Protein AF-A0A950WPX4-F1 (afdb_monomer)

Structure (mmCIF, N/CA/C/O backbone):
data_AF-A0A950WPX4-F1
#
_entry.id   AF-A0A950WPX4-F1
#
loop_
_atom_site.group_PDB
_atom_site.id
_atom_site.type_symbol
_atom_site.label_atom_id
_atom_site.label_alt_id
_atom_site.label_comp_id
_atom_site.label_asym_id
_atom_site.label_entity_id
_atom_site.label_seq_id
_atom_site.pdbx_PDB_ins_code
_atom_site.Cartn_x
_atom_site.Cartn_y
_atom_site.Cartn_z
_atom_site.occupancy
_atom_site.B_iso_or_equiv
_atom_site.auth_seq_id
_atom_site.auth_comp_id
_atom_site.auth_asym_id
_atom_site.auth_atom_id
_atom_site.pdbx_PDB_model_num
ATOM 1 N N . MET A 1 1 ? -3.140 -9.424 33.753 1.00 58.12 1 MET A N 1
ATOM 2 C CA . MET A 1 1 ? -4.473 -9.844 33.271 1.00 58.12 1 MET A CA 1
ATOM 3 C C . MET A 1 1 ? -4.306 -10.545 31.938 1.00 58.12 1 MET A C 1
ATOM 5 O O . MET A 1 1 ? -3.632 -9.998 31.071 1.00 58.12 1 MET A O 1
ATOM 9 N N . SER A 1 2 ? -4.846 -11.755 31.813 1.00 82.81 2 SER A N 1
ATOM 10 C CA . SER A 1 2 ? -4.899 -12.515 30.561 1.00 82.81 2 SER A CA 1
ATOM 11 C C . SER A 1 2 ? -5.997 -11.959 29.654 1.00 82.81 2 SER A C 1
ATOM 13 O O . SER A 1 2 ? -7.096 -11.700 30.135 1.00 82.81 2 SER A O 1
ATOM 15 N N . LEU A 1 3 ? -5.704 -11.794 28.364 1.00 90.00 3 LEU A N 1
ATOM 16 C CA . LEU A 1 3 ? -6.713 -11.498 27.343 1.00 90.00 3 LEU A CA 1
ATOM 17 C C . LEU A 1 3 ? -7.666 -12.691 27.193 1.00 90.00 3 LEU A C 1
ATOM 19 O O . LEU A 1 3 ? -7.221 -13.839 27.186 1.00 90.00 3 LEU A O 1
ATOM 23 N N . THR A 1 4 ? -8.958 -12.414 27.057 1.00 94.88 4 THR A N 1
ATOM 24 C CA . THR A 1 4 ? -10.018 -13.409 26.835 1.00 94.88 4 THR A CA 1
ATOM 25 C C . THR A 1 4 ? -10.911 -12.978 25.670 1.00 94.88 4 THR A C 1
ATOM 27 O O . THR A 1 4 ? -10.844 -11.837 25.216 1.00 94.88 4 THR A O 1
ATOM 30 N N . LEU A 1 5 ? -11.775 -13.879 25.195 1.00 95.19 5 LEU A N 1
ATOM 31 C CA . LEU A 1 5 ? -12.749 -13.570 24.140 1.00 95.19 5 LEU A CA 1
ATOM 32 C C . LEU A 1 5 ? -13.747 -12.471 24.546 1.00 95.19 5 LEU A C 1
ATOM 34 O O . LEU A 1 5 ? -14.174 -11.692 23.700 1.00 95.19 5 LEU A O 1
ATOM 38 N N . GLU A 1 6 ? -14.035 -12.354 25.843 1.00 95.69 6 GLU A N 1
ATOM 39 C CA . GLU A 1 6 ? -14.925 -11.331 26.405 1.00 95.69 6 GLU A CA 1
ATOM 40 C C . GLU A 1 6 ? -14.241 -9.981 26.639 1.00 95.69 6 GLU A C 1
ATOM 42 O O . GLU A 1 6 ? -14.885 -9.020 27.051 1.00 95.69 6 GLU A O 1
ATOM 47 N N . THR A 1 7 ? -12.930 -9.878 26.394 1.00 95.62 7 THR A N 1
ATOM 48 C CA . THR A 1 7 ? -12.232 -8.600 26.550 1.00 95.62 7 THR A CA 1
ATOM 49 C C . THR A 1 7 ? -12.774 -7.592 25.541 1.00 95.62 7 THR A C 1
ATOM 51 O O . THR A 1 7 ? -12.796 -7.868 24.341 1.00 95.62 7 THR A O 1
ATOM 54 N N . ALA A 1 8 ? -13.177 -6.412 26.012 1.00 95.75 8 ALA A N 1
ATOM 55 C CA . ALA A 1 8 ? -13.678 -5.362 25.137 1.00 95.75 8 ALA A CA 1
ATOM 56 C C . ALA A 1 8 ? -12.562 -4.836 24.216 1.00 95.75 8 ALA A C 1
ATOM 58 O O . ALA A 1 8 ? -11.430 -4.598 24.651 1.00 95.75 8 ALA A O 1
ATOM 59 N N . ILE A 1 9 ? -12.871 -4.599 22.937 1.00 95.50 9 ILE A N 1
ATOM 60 C CA . ILE A 1 9 ? -11.876 -4.155 21.940 1.00 95.50 9 ILE A CA 1
ATOM 61 C C . ILE A 1 9 ? -11.214 -2.838 22.356 1.00 95.50 9 ILE A C 1
ATOM 63 O O . ILE A 1 9 ? -10.019 -2.629 22.137 1.00 95.50 9 ILE A O 1
ATOM 67 N N . ILE A 1 10 ? -11.979 -1.958 22.999 1.00 95.62 10 ILE A N 1
ATOM 68 C CA . ILE A 1 10 ? -11.508 -0.660 23.488 1.00 95.62 10 ILE A CA 1
ATOM 69 C C . ILE A 1 10 ? -10.397 -0.776 24.545 1.00 95.62 10 ILE A C 1
ATOM 71 O O . ILE A 1 10 ? -9.655 0.183 24.760 1.00 95.62 10 ILE A O 1
ATOM 75 N N . GLU A 1 11 ? -10.235 -1.944 25.173 1.00 94.75 11 GLU A N 1
ATOM 76 C CA . GLU A 1 11 ? -9.191 -2.203 26.166 1.00 94.75 11 GLU A CA 1
ATOM 77 C C . GLU A 1 11 ? -7.900 -2.757 25.554 1.00 94.75 11 GLU A C 1
ATOM 79 O O . GLU A 1 11 ? -6.837 -2.644 26.168 1.00 94.75 11 GLU A O 1
ATOM 84 N N . LEU A 1 12 ? -7.937 -3.272 24.319 1.00 93.62 12 LEU A N 1
ATOM 85 C CA . LEU A 1 12 ? -6.776 -3.851 23.630 1.00 93.62 12 LEU A CA 1
ATOM 86 C C . LEU A 1 12 ? -5.527 -2.947 23.581 1.00 93.62 12 LEU A C 1
ATOM 88 O O . LEU A 1 12 ? -4.420 -3.480 23.730 1.00 93.62 12 LEU A O 1
ATOM 92 N N . PRO A 1 13 ? -5.635 -1.606 23.456 1.00 94.62 13 PRO A N 1
ATOM 93 C CA . PRO A 1 13 ? -4.480 -0.714 23.567 1.00 94.62 13 PRO A CA 1
ATOM 94 C C . PRO A 1 13 ? -3.723 -0.846 24.896 1.00 94.62 13 PRO A C 1
ATOM 96 O O . PRO A 1 13 ? -2.494 -0.785 24.910 1.00 94.62 13 PRO A O 1
ATOM 99 N N . ARG A 1 14 ? -4.425 -1.088 26.017 1.00 92.88 14 ARG A N 1
ATOM 100 C CA . ARG A 1 14 ? -3.803 -1.293 27.343 1.00 92.88 14 ARG A CA 1
ATOM 101 C C . ARG A 1 14 ? -2.972 -2.575 27.384 1.00 92.88 14 ARG A C 1
ATOM 103 O O . ARG A 1 14 ? -1.968 -2.640 28.088 1.00 92.88 14 ARG A O 1
ATOM 110 N N . HIS A 1 15 ? -3.357 -3.561 26.577 1.00 91.25 15 HIS A N 1
ATOM 111 C CA . HIS A 1 15 ? -2.651 -4.828 26.403 1.00 91.25 15 HIS A CA 1
ATOM 112 C C . HIS A 1 15 ? -1.603 -4.792 25.278 1.00 91.25 15 HIS A C 1
ATOM 114 O O . HIS A 1 15 ? -0.970 -5.810 25.010 1.00 91.25 15 HIS A O 1
ATOM 120 N N . LYS A 1 16 ? -1.393 -3.632 24.634 1.00 89.19 16 LYS A N 1
ATOM 121 C CA . LYS A 1 16 ? -0.432 -3.427 23.533 1.00 89.19 16 LYS A CA 1
ATOM 122 C C . LYS A 1 16 ? -0.647 -4.367 22.336 1.00 89.19 16 LYS A C 1
ATOM 124 O O . LYS A 1 16 ? 0.297 -4.675 21.610 1.00 89.19 16 LYS A O 1
ATOM 129 N N . VAL A 1 17 ? -1.885 -4.802 22.105 1.00 87.75 17 VAL A N 1
ATOM 130 C CA . VAL A 1 17 ? -2.227 -5.682 20.979 1.00 87.75 17 VAL A CA 1
ATOM 131 C C . VAL A 1 17 ? -2.207 -4.887 19.672 1.00 87.75 17 VAL A C 1
ATOM 133 O O . VAL A 1 17 ? -2.841 -3.836 19.567 1.00 87.75 17 VAL A O 1
ATOM 136 N N . GLY A 1 18 ? -1.466 -5.377 18.673 1.00 83.12 18 GLY A N 1
ATOM 137 C CA . GLY A 1 18 ? -1.503 -4.868 17.294 1.00 83.12 18 GLY A CA 1
ATOM 138 C C . GLY A 1 18 ? -1.124 -3.393 17.116 1.00 83.12 18 GLY A C 1
ATOM 139 O O . GLY A 1 18 ? -1.539 -2.783 16.136 1.00 83.12 18 GLY A O 1
ATOM 140 N N . HIS A 1 19 ? -0.392 -2.798 18.066 1.00 88.75 19 HIS A N 1
ATOM 141 C CA . HIS A 1 19 ? -0.094 -1.357 18.098 1.00 88.75 19 HIS A CA 1
ATOM 142 C C . HIS A 1 19 ? -1.344 -0.457 18.017 1.00 88.75 19 HIS A C 1
ATOM 144 O O . HIS A 1 19 ? -1.273 0.683 17.551 1.00 88.75 19 HIS A O 1
ATOM 150 N N . LEU A 1 20 ? -2.498 -0.955 18.477 1.00 92.12 20 LEU A N 1
ATOM 151 C CA . LEU A 1 20 ? -3.738 -0.192 18.473 1.00 92.12 20 LEU A CA 1
ATOM 152 C C . LEU A 1 20 ? -3.633 1.012 19.410 1.00 92.12 20 LEU A C 1
ATOM 154 O O . LEU A 1 20 ? -3.259 0.896 20.577 1.00 92.12 20 LEU A O 1
ATOM 158 N N . THR A 1 21 ? -4.026 2.176 18.899 1.00 94.38 21 THR A N 1
ATOM 159 C CA . THR A 1 21 ? -4.300 3.346 19.737 1.00 94.38 21 THR A CA 1
ATOM 160 C C . THR A 1 21 ? -5.729 3.277 20.264 1.00 94.38 21 THR A C 1
ATOM 162 O O . THR A 1 21 ? -6.576 2.613 19.663 1.00 94.38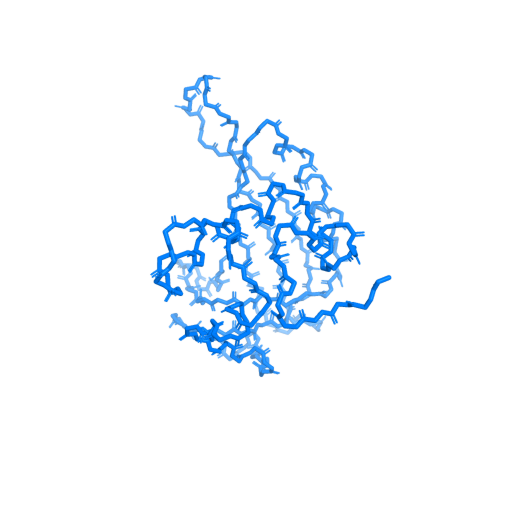 21 THR A O 1
ATOM 165 N N . VAL A 1 22 ? -6.028 4.016 21.336 1.00 94.69 22 VAL A N 1
ATOM 166 C CA . VAL A 1 22 ? -7.406 4.156 21.847 1.00 94.69 22 VAL A CA 1
ATOM 167 C C . VAL A 1 22 ? -8.352 4.611 20.735 1.00 94.69 22 VAL A C 1
ATOM 169 O O . VAL A 1 22 ? -9.388 3.995 20.525 1.00 94.69 22 VAL A O 1
ATOM 172 N N . ALA A 1 23 ? -7.953 5.608 19.941 1.00 95.56 23 ALA A N 1
ATOM 173 C CA . ALA A 1 23 ? -8.768 6.107 18.838 1.00 95.56 23 ALA A CA 1
ATOM 174 C C . ALA A 1 23 ? -9.035 5.039 17.762 1.00 95.56 23 ALA A C 1
ATOM 176 O O . ALA A 1 23 ? -10.144 4.958 17.237 1.00 95.56 23 ALA A O 1
ATOM 177 N N . THR A 1 24 ? -8.039 4.214 17.425 1.00 95.25 24 THR A N 1
ATOM 178 C CA . THR A 1 24 ? -8.210 3.115 16.461 1.00 95.25 24 THR A CA 1
ATOM 179 C C . THR A 1 24 ? -9.114 2.021 17.023 1.00 95.25 24 THR A C 1
ATOM 181 O O . THR A 1 24 ? -9.981 1.533 16.306 1.00 95.25 24 THR A O 1
ATOM 184 N N . ALA A 1 25 ? -8.952 1.671 18.301 1.00 95.88 25 ALA A N 1
ATOM 185 C CA . ALA A 1 25 ? -9.779 0.671 18.968 1.00 95.88 25 ALA A CA 1
ATOM 186 C C . ALA A 1 25 ? -11.246 1.114 19.063 1.00 95.88 25 ALA A C 1
ATOM 188 O O . ALA A 1 25 ? -12.136 0.332 18.746 1.00 95.88 25 ALA A O 1
ATOM 189 N N . THR A 1 26 ? -11.510 2.383 19.396 1.00 96.12 26 THR A N 1
ATOM 190 C CA . THR A 1 26 ? -12.870 2.941 19.380 1.00 96.12 26 THR A CA 1
ATOM 191 C C . THR A 1 26 ? -13.472 2.900 17.979 1.00 96.12 26 THR A C 1
ATOM 193 O O . THR A 1 26 ? -14.596 2.442 17.825 1.00 96.12 26 THR A O 1
ATOM 196 N N . LYS A 1 27 ? -12.724 3.301 16.939 1.00 96.50 27 LYS A N 1
ATOM 197 C CA . LYS A 1 27 ? -13.201 3.208 15.546 1.00 96.50 27 LYS A CA 1
ATOM 198 C C . LYS A 1 27 ? -13.540 1.773 15.145 1.00 96.50 27 LYS A C 1
ATOM 200 O O . LYS A 1 27 ? -14.558 1.560 14.495 1.00 96.50 27 LYS A O 1
ATOM 205 N N . LEU A 1 28 ? -12.700 0.812 15.532 1.00 95.62 28 LEU A N 1
ATOM 206 C CA . LEU A 1 28 ? -12.926 -0.607 15.267 1.00 95.62 28 LEU A CA 1
ATOM 207 C C . LEU A 1 28 ? -14.199 -1.103 15.965 1.00 95.62 28 LEU A C 1
ATOM 209 O O . LEU A 1 28 ? -15.041 -1.719 15.321 1.00 95.62 28 LEU A O 1
ATOM 213 N N . ALA A 1 29 ? -14.372 -0.772 17.244 1.00 96.69 29 ALA A N 1
ATOM 214 C CA . ALA A 1 29 ? -15.565 -1.124 18.004 1.00 96.69 29 ALA A CA 1
ATOM 215 C C . ALA A 1 29 ? -16.839 -0.505 17.399 1.00 96.69 29 ALA A C 1
ATOM 217 O O . ALA A 1 29 ? -17.828 -1.201 17.194 1.00 96.69 29 ALA A O 1
ATOM 218 N N . THR A 1 30 ? -16.801 0.777 1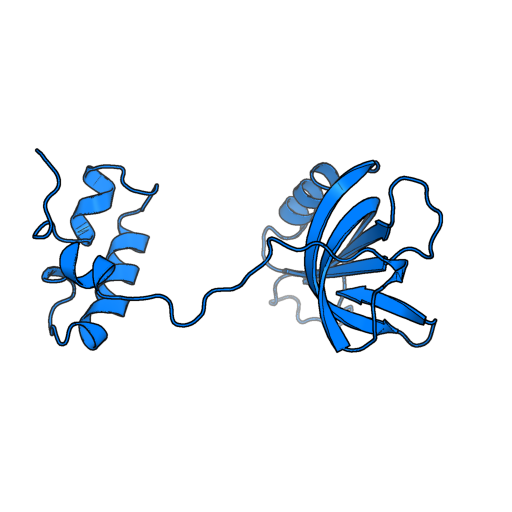7.015 1.00 97.06 30 THR A N 1
ATOM 219 C CA . THR A 1 30 ? -17.927 1.446 16.344 1.00 97.06 30 THR A CA 1
ATOM 220 C C . THR A 1 30 ? -18.270 0.803 15.000 1.00 97.06 30 THR A C 1
ATOM 222 O O . THR A 1 30 ? -19.445 0.687 14.670 1.00 97.06 30 THR A O 1
ATOM 225 N N . ALA A 1 31 ? -17.270 0.373 14.226 1.00 95.62 31 ALA A N 1
ATOM 226 C CA . ALA A 1 31 ? -17.499 -0.293 12.946 1.00 95.62 31 ALA A CA 1
ATOM 227 C C . ALA A 1 31 ? -18.107 -1.697 13.111 1.00 95.62 31 ALA A C 1
ATOM 229 O O . ALA A 1 31 ? -18.924 -2.103 12.290 1.00 95.62 31 ALA A O 1
ATOM 230 N N . LEU A 1 32 ? -17.730 -2.420 14.171 1.00 96.31 32 LEU A N 1
ATOM 231 C CA . LEU A 1 32 ? -18.221 -3.772 14.454 1.00 96.31 32 LEU A CA 1
ATOM 232 C C . LEU A 1 32 ? -19.588 -3.802 15.140 1.00 96.31 32 LEU A C 1
ATOM 234 O O . LEU A 1 32 ? -20.330 -4.752 14.918 1.00 96.31 32 LEU A O 1
ATOM 238 N N . ALA A 1 33 ? -19.945 -2.777 15.921 1.00 96.94 33 ALA A N 1
ATOM 239 C CA . ALA A 1 33 ? -21.234 -2.671 16.614 1.00 96.94 33 ALA A CA 1
ATOM 240 C C . ALA A 1 33 ? -22.455 -3.054 15.749 1.00 96.94 33 ALA A C 1
ATOM 242 O O . ALA A 1 33 ? -23.180 -3.976 16.132 1.00 96.94 33 ALA A O 1
ATOM 243 N N . PRO A 1 34 ? -22.662 -2.467 14.550 1.00 95.06 34 PRO A N 1
ATOM 244 C CA . PRO A 1 34 ? -23.791 -2.846 13.702 1.00 95.06 34 PRO A CA 1
ATOM 245 C C . PRO A 1 34 ? -23.693 -4.276 13.151 1.00 95.06 34 PRO A C 1
ATOM 247 O O . PRO A 1 34 ? -24.722 -4.903 12.926 1.00 95.06 34 PRO A O 1
ATOM 250 N N . ILE A 1 35 ? -22.484 -4.809 12.946 1.00 93.69 35 ILE A N 1
ATOM 251 C CA . ILE A 1 35 ? -22.266 -6.159 12.401 1.00 93.69 35 ILE A CA 1
ATOM 252 C C . ILE A 1 35 ? -22.562 -7.222 13.466 1.00 93.69 35 ILE A C 1
ATOM 254 O O . ILE A 1 35 ? -23.206 -8.227 13.182 1.00 93.69 35 ILE A O 1
ATOM 258 N N . ALA A 1 36 ? -22.146 -6.970 14.707 1.00 95.56 36 ALA A N 1
ATOM 259 C CA . ALA A 1 36 ? -22.433 -7.816 15.862 1.00 95.56 36 ALA A CA 1
ATOM 260 C C . ALA A 1 36 ? -23.841 -7.582 16.446 1.00 95.56 36 ALA A C 1
ATOM 262 O O . ALA A 1 36 ? -24.207 -8.210 17.434 1.00 95.56 36 ALA A O 1
ATOM 263 N N . THR A 1 37 ? -24.642 -6.692 15.843 1.00 94.69 37 THR A N 1
ATOM 264 C CA . THR A 1 37 ? -25.992 -6.321 16.309 1.00 94.69 37 THR A CA 1
ATOM 265 C C . THR A 1 37 ? -26.004 -5.798 17.758 1.00 94.69 37 THR A C 1
ATOM 267 O O . THR A 1 37 ? -26.929 -6.062 18.523 1.00 94.69 37 THR A O 1
ATOM 270 N N . LYS A 1 38 ? -24.974 -5.035 18.149 1.00 95.56 38 LYS A N 1
ATOM 271 C CA . LYS A 1 38 ? -24.873 -4.383 19.466 1.00 95.56 38 LYS A CA 1
ATOM 272 C C . LYS A 1 38 ? -25.089 -2.877 19.334 1.00 95.56 38 LYS A C 1
ATOM 274 O O . LYS A 1 38 ? -24.599 -2.252 18.394 1.00 95.56 38 LYS A O 1
ATOM 279 N N . ALA A 1 39 ? -25.833 -2.296 20.274 1.00 92.94 39 ALA A N 1
ATOM 280 C CA . ALA A 1 39 ? -26.160 -0.870 20.257 1.00 92.94 39 ALA A CA 1
ATOM 281 C C . ALA A 1 39 ? -25.004 0.001 20.770 1.00 92.94 39 ALA A C 1
ATOM 283 O O . ALA A 1 39 ? -24.776 1.090 20.242 1.00 92.94 39 ALA A O 1
ATOM 284 N N . ASP A 1 40 ? -24.270 -0.483 21.774 1.00 95.25 40 ASP A N 1
ATOM 285 C CA . ASP A 1 40 ? -23.136 0.224 22.360 1.00 95.25 40 ASP A CA 1
ATOM 286 C C . ASP A 1 40 ? -21.802 -0.358 21.851 1.00 95.25 40 ASP A C 1
ATOM 288 O O . ASP A 1 40 ? -21.502 -1.531 22.093 1.00 95.25 40 ASP A O 1
ATOM 292 N N . PRO A 1 41 ? -20.952 0.442 21.181 1.00 94.38 41 PRO A N 1
ATOM 293 C CA . PRO A 1 41 ? -19.592 0.042 20.831 1.00 94.38 41 PRO A CA 1
ATOM 294 C C . PRO A 1 41 ? -18.738 -0.431 22.019 1.00 94.38 41 PRO A C 1
ATOM 296 O O . PRO A 1 41 ? -17.796 -1.192 21.810 1.00 94.38 41 PRO A O 1
ATOM 299 N N . ALA A 1 42 ? -19.023 -0.006 23.253 1.00 95.00 42 ALA A N 1
ATOM 300 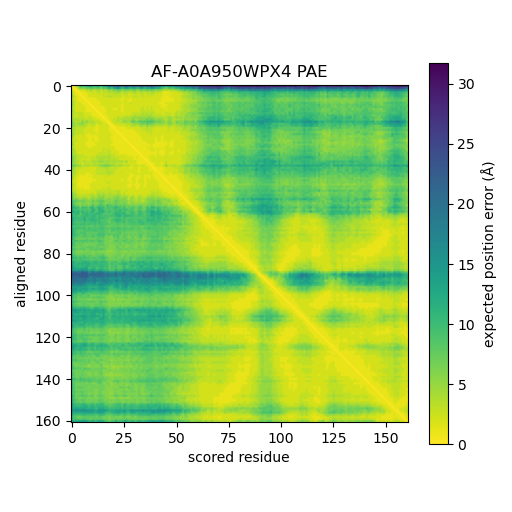C CA . ALA A 1 42 ? -18.284 -0.462 24.432 1.00 95.00 42 ALA A CA 1
ATOM 301 C C . ALA A 1 42 ? -18.505 -1.954 24.751 1.00 95.00 42 ALA A C 1
ATOM 303 O O . ALA A 1 42 ? -17.656 -2.565 25.397 1.00 95.00 42 ALA A O 1
ATOM 304 N N . GLU A 1 43 ? -19.595 -2.550 24.260 1.00 96.00 43 GLU A N 1
ATOM 305 C CA . GLU A 1 43 ? -19.927 -3.970 24.444 1.00 96.00 43 GLU A CA 1
ATOM 306 C C . GLU A 1 43 ? -19.248 -4.892 23.417 1.00 96.00 43 GLU A C 1
ATOM 308 O O . GLU A 1 43 ? -19.386 -6.118 23.483 1.00 96.00 43 GLU A O 1
ATOM 313 N N . ILE A 1 44 ? -18.533 -4.323 22.442 1.00 97.88 44 ILE A N 1
ATOM 314 C CA . ILE A 1 44 ? -17.841 -5.093 21.410 1.00 97.88 44 ILE A CA 1
ATOM 315 C C . ILE A 1 44 ? -16.570 -5.720 21.979 1.00 97.88 44 ILE A C 1
ATOM 317 O O . ILE A 1 44 ? -15.689 -5.024 22.497 1.00 97.88 44 ILE A O 1
ATOM 321 N N . ASN A 1 45 ? -16.448 -7.037 21.824 1.00 97.06 45 ASN A N 1
ATOM 322 C CA . ASN A 1 45 ? -15.379 -7.843 22.399 1.00 97.06 45 ASN A CA 1
ATOM 323 C C . ASN A 1 45 ? -14.513 -8.540 21.332 1.00 97.06 45 ASN A C 1
ATOM 325 O O . ASN A 1 45 ? -14.715 -8.406 20.122 1.00 97.06 45 ASN A O 1
ATOM 329 N N . VAL A 1 46 ? -13.484 -9.259 21.785 1.00 95.81 46 VAL A N 1
ATOM 330 C CA . VAL A 1 46 ? -12.572 -10.003 20.904 1.00 95.81 46 VAL A CA 1
ATOM 331 C C . VAL A 1 46 ? -13.306 -11.097 20.120 1.00 95.81 46 VAL A C 1
ATOM 333 O O . VAL A 1 46 ? -12.954 -11.333 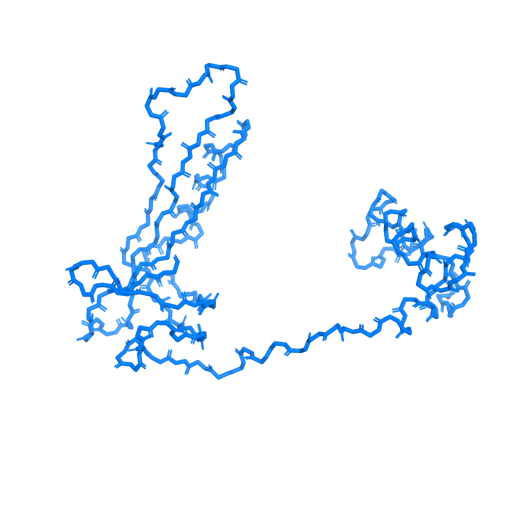18.965 1.00 95.81 46 VAL A O 1
ATOM 336 N N . ALA A 1 47 ? -14.328 -11.740 20.693 1.00 96.69 47 ALA A N 1
ATOM 337 C CA . ALA A 1 47 ? -15.126 -12.736 19.978 1.00 96.69 47 ALA A CA 1
ATOM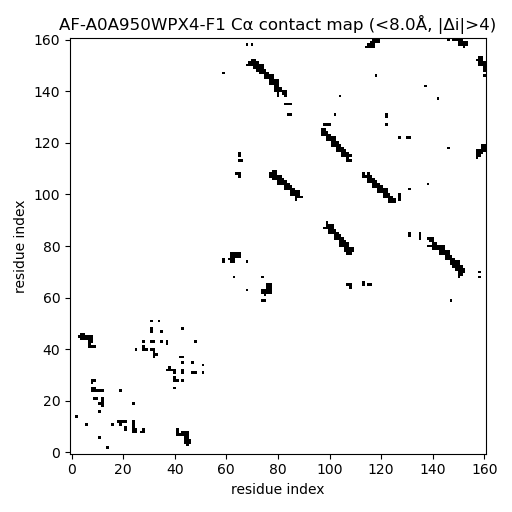 338 C C . ALA A 1 47 ? -1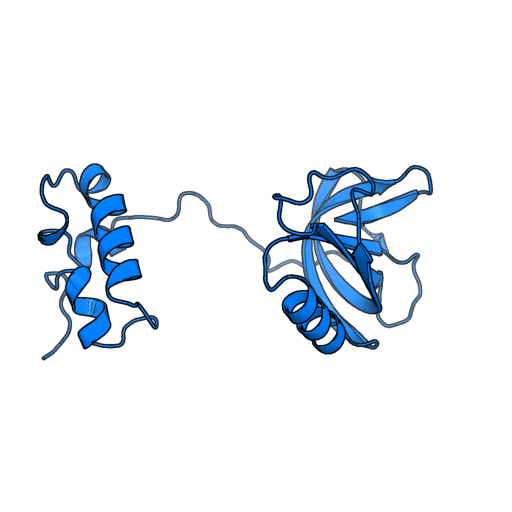5.824 -12.133 18.749 1.00 96.69 47 ALA A C 1
ATOM 340 O O . ALA A 1 47 ? -15.771 -12.721 17.670 1.00 96.69 47 ALA A O 1
ATOM 341 N N . ASP A 1 48 ? -16.413 -10.941 18.884 1.00 96.81 48 ASP A N 1
ATOM 342 C CA . ASP A 1 48 ? -17.068 -10.236 17.774 1.00 96.81 48 ASP A CA 1
ATOM 343 C C . ASP A 1 48 ? -16.080 -9.933 16.637 1.00 96.81 48 ASP A C 1
ATOM 345 O O . ASP A 1 48 ? -16.397 -10.125 15.464 1.00 96.81 48 ASP A O 1
ATOM 349 N N . LEU A 1 49 ? -14.855 -9.509 16.977 1.00 94.69 49 LEU A N 1
ATOM 350 C CA . LEU A 1 49 ? -13.796 -9.261 15.994 1.00 94.69 49 LEU A CA 1
ATOM 351 C C . LEU A 1 49 ? -13.384 -10.536 15.254 1.00 94.69 49 LEU A C 1
ATOM 353 O O . LEU A 1 49 ? -13.176 -10.497 14.046 1.00 94.69 49 LEU A O 1
ATOM 357 N N . LEU A 1 50 ? -13.243 -11.656 15.963 1.00 94.31 50 LEU A N 1
ATOM 358 C CA . LEU A 1 50 ? -12.842 -12.925 15.349 1.00 94.31 50 LEU A CA 1
ATOM 359 C C . LEU A 1 50 ? -13.952 -13.539 14.489 1.00 94.31 50 LEU A C 1
ATOM 361 O O . LEU A 1 50 ? -13.651 -14.249 13.533 1.00 94.31 50 LEU A O 1
ATOM 365 N N . ASN A 1 51 ? -15.214 -13.229 14.792 1.00 94.75 51 ASN A N 1
ATOM 366 C CA . ASN A 1 51 ? -16.359 -13.594 13.960 1.00 94.75 51 ASN A CA 1
ATOM 367 C C . ASN A 1 51 ? -16.548 -12.659 12.753 1.00 94.75 51 ASN A C 1
ATOM 369 O O . ASN A 1 51 ? -17.347 -12.956 11.863 1.00 94.75 51 ASN A O 1
ATOM 373 N N . TYR A 1 52 ? -15.807 -11.549 12.681 1.00 94.00 52 TYR A N 1
ATOM 374 C CA . TYR A 1 52 ? -15.776 -10.686 11.508 1.00 94.00 52 TYR A CA 1
ATOM 375 C C . TYR A 1 52 ? -14.780 -11.216 10.470 1.00 94.00 52 TYR A C 1
ATOM 377 O O . TYR A 1 52 ? -13.613 -10.817 10.411 1.00 94.00 52 TYR A O 1
ATOM 385 N N . PHE A 1 53 ? -15.251 -12.149 9.642 1.00 91.81 53 PHE A N 1
ATOM 386 C CA . PHE A 1 53 ? -14.430 -12.751 8.596 1.00 91.81 53 PHE A CA 1
ATOM 387 C C . PHE A 1 53 ? -14.069 -11.749 7.486 1.00 91.81 53 PHE A C 1
ATOM 389 O O . PHE A 1 53 ? -14.879 -10.885 7.134 1.00 91.81 53 PHE A O 1
ATOM 396 N N . PRO A 1 54 ? -12.874 -11.877 6.878 1.00 91.62 54 PRO A N 1
ATOM 397 C CA . PRO A 1 54 ? -12.515 -11.109 5.693 1.00 91.62 54 PRO A CA 1
ATOM 398 C C . PRO A 1 54 ? -13.539 -11.295 4.568 1.00 91.62 54 PRO A C 1
ATOM 400 O O . PRO A 1 54 ? -13.944 -12.414 4.263 1.00 91.62 54 PRO A O 1
ATOM 403 N N . SER A 1 55 ? -13.912 -10.204 3.898 1.00 89.06 55 SER A N 1
ATOM 404 C CA . SER A 1 55 ? -14.831 -10.252 2.751 1.00 89.06 55 SER A CA 1
ATOM 405 C C . SER A 1 55 ? -14.211 -10.895 1.506 1.00 89.06 55 SER A C 1
ATOM 407 O O . SER A 1 55 ? -14.923 -11.435 0.663 1.00 89.06 55 SER A O 1
ATOM 409 N N . ARG A 1 56 ? -12.881 -10.828 1.378 1.00 88.44 56 ARG A N 1
ATOM 410 C CA . ARG A 1 56 ? -12.096 -11.423 0.294 1.00 88.44 56 ARG A CA 1
ATOM 411 C C . ARG A 1 56 ? -10.709 -11.786 0.815 1.00 88.44 56 ARG A C 1
ATOM 413 O O . ARG A 1 56 ? -10.102 -11.013 1.554 1.00 88.44 56 ARG A O 1
ATOM 420 N N . TYR A 1 57 ? -10.197 -12.927 0.364 1.00 87.38 57 TYR A N 1
ATOM 421 C CA . TYR A 1 57 ? -8.777 -13.253 0.449 1.00 87.38 57 TYR A CA 1
ATOM 422 C C . TYR A 1 57 ? -8.111 -12.887 -0.871 1.00 87.38 57 TYR A C 1
ATOM 424 O O . TYR A 1 57 ? -8.589 -13.249 -1.946 1.00 87.38 57 TYR A O 1
ATOM 432 N N . GLU A 1 58 ? -7.027 -12.134 -0.788 1.00 85.00 58 GLU A N 1
ATOM 433 C CA . GLU A 1 58 ? -6.265 -11.707 -1.948 1.00 85.00 58 GLU A CA 1
ATOM 434 C C . GLU A 1 58 ? -4.970 -12.513 -2.009 1.00 85.00 58 GLU A C 1
ATOM 436 O O . GLU A 1 58 ? -4.067 -12.311 -1.194 1.00 85.00 58 GLU A O 1
ATOM 441 N N . ASP A 1 59 ? -4.902 -13.467 -2.940 1.00 80.88 59 ASP A N 1
ATOM 442 C CA . ASP A 1 59 ? -3.702 -14.274 -3.130 1.00 80.88 59 ASP A CA 1
ATOM 443 C C . ASP A 1 59 ? -2.660 -13.487 -3.928 1.00 80.88 59 ASP A C 1
ATOM 445 O O . ASP A 1 59 ? -2.805 -13.242 -5.124 1.00 80.88 59 ASP A O 1
ATOM 449 N N . ARG A 1 60 ? -1.595 -13.083 -3.232 1.00 84.69 60 ARG A N 1
ATOM 450 C CA . ARG A 1 60 ? -0.441 -12.377 -3.802 1.00 84.69 60 ARG A CA 1
ATOM 451 C C . ARG A 1 60 ? 0.834 -13.217 -3.746 1.00 84.69 60 ARG A C 1
ATOM 453 O O . ARG A 1 60 ? 1.929 -12.664 -3.811 1.00 84.69 60 ARG A O 1
ATOM 460 N N . SER A 1 61 ? 0.708 -14.533 -3.569 1.00 83.56 61 SER A N 1
ATOM 461 C CA . SER A 1 61 ? 1.854 -15.442 -3.451 1.00 83.56 61 SER A CA 1
ATOM 462 C C . SER A 1 61 ? 2.523 -15.747 -4.795 1.00 83.56 61 SER A C 1
ATOM 464 O O . SER A 1 61 ? 3.711 -16.060 -4.832 1.00 83.56 61 SER A O 1
ATOM 466 N N . ASN A 1 62 ? 1.785 -15.604 -5.899 1.00 86.69 62 ASN A N 1
ATOM 467 C CA . ASN A 1 62 ? 2.260 -15.914 -7.243 1.00 86.69 62 ASN A CA 1
ATOM 468 C C . ASN A 1 62 ? 2.696 -14.648 -7.982 1.00 86.69 62 ASN A C 1
ATOM 470 O O . ASN A 1 62 ? 1.871 -13.849 -8.430 1.00 86.69 62 ASN A O 1
ATOM 474 N N . PHE A 1 63 ? 4.009 -14.473 -8.123 1.00 90.81 63 PHE A N 1
ATOM 475 C CA . PHE A 1 63 ? 4.572 -13.343 -8.855 1.00 90.81 63 PHE A CA 1
ATOM 476 C C . PHE A 1 63 ? 4.581 -13.605 -10.362 1.00 90.81 63 PHE A C 1
ATOM 478 O O . PHE A 1 63 ? 5.031 -14.647 -10.837 1.00 90.81 63 PHE A O 1
ATOM 485 N N . THR A 1 64 ? 4.103 -12.618 -11.110 1.00 92.31 64 THR A N 1
ATOM 486 C CA . THR A 1 64 ? 4.214 -12.537 -12.565 1.00 92.31 64 THR A CA 1
ATOM 487 C C . THR A 1 64 ? 5.483 -11.771 -12.926 1.00 92.31 64 THR A C 1
ATOM 489 O O . THR A 1 64 ? 5.904 -10.853 -12.220 1.00 92.31 64 THR A O 1
ATOM 492 N N . THR A 1 65 ? 6.121 -12.164 -14.022 1.00 91.31 65 THR A N 1
ATOM 493 C CA . THR A 1 65 ? 7.286 -11.467 -14.568 1.00 91.31 65 THR A CA 1
ATOM 494 C C . THR A 1 65 ? 6.840 -10.384 -15.549 1.00 91.31 65 THR A C 1
ATOM 496 O O . THR A 1 65 ? 5.783 -10.494 -16.165 1.00 91.31 65 THR A O 1
ATOM 499 N N . VAL A 1 66 ? 7.642 -9.329 -15.703 1.00 92.31 66 VAL A N 1
ATOM 500 C CA . VAL A 1 66 ? 7.296 -8.166 -16.545 1.00 92.31 66 VAL A CA 1
ATOM 501 C C . VAL A 1 66 ? 6.943 -8.559 -17.989 1.00 92.31 66 VAL A C 1
ATOM 503 O O . VAL A 1 66 ? 6.041 -7.978 -18.575 1.00 92.31 66 VAL A O 1
ATOM 506 N N . ASP A 1 67 ? 7.600 -9.574 -18.550 1.00 91.81 67 ASP A N 1
ATOM 507 C CA . ASP A 1 67 ? 7.360 -10.090 -19.907 1.00 91.81 67 ASP A CA 1
ATOM 508 C C . ASP A 1 67 ? 6.026 -10.820 -20.093 1.00 91.81 6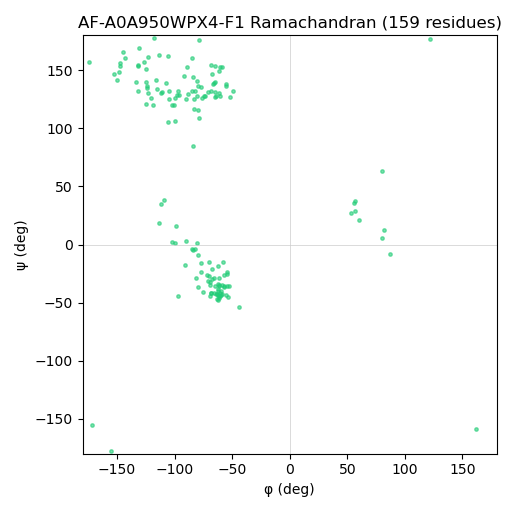7 ASP A C 1
ATOM 510 O O . ASP A 1 67 ? 5.603 -11.045 -21.223 1.00 91.81 67 ASP A O 1
ATOM 514 N N . LYS A 1 68 ? 5.369 -11.198 -18.996 1.00 94.50 68 LYS A N 1
ATOM 515 C CA . LYS A 1 68 ? 4.079 -11.897 -19.006 1.00 94.50 68 LYS A CA 1
ATOM 516 C C . LYS A 1 68 ? 2.904 -10.982 -18.683 1.00 94.50 68 LYS A C 1
ATOM 518 O O . LYS A 1 68 ? 1.780 -11.468 -18.585 1.00 94.50 68 LYS A O 1
ATOM 523 N N . LEU A 1 69 ? 3.156 -9.689 -18.488 1.00 94.75 69 LEU A N 1
ATOM 524 C CA . LEU A 1 69 ? 2.093 -8.721 -18.277 1.00 94.75 69 LEU A CA 1
ATOM 525 C C . LEU A 1 69 ? 1.226 -8.590 -19.528 1.00 94.75 69 LEU A C 1
ATOM 527 O O . LEU A 1 69 ? 1.718 -8.574 -20.656 1.00 94.75 69 LEU A O 1
ATOM 531 N N . LEU A 1 70 ? -0.079 -8.487 -19.295 1.00 95.38 70 LEU A N 1
ATOM 532 C CA . LEU A 1 70 ? -1.092 -8.225 -20.306 1.00 95.38 70 LEU A CA 1
ATOM 533 C C . LEU A 1 70 ? -1.893 -6.995 -19.891 1.00 95.38 70 LEU A C 1
ATOM 535 O O . LEU A 1 70 ? -2.055 -6.722 -18.699 1.00 95.38 70 LEU A O 1
ATOM 539 N N . ASP A 1 71 ? -2.412 -6.269 -20.877 1.00 96.31 71 ASP A N 1
ATOM 540 C CA . ASP A 1 71 ? -3.249 -5.103 -20.619 1.00 96.31 71 ASP A CA 1
ATOM 541 C C . ASP A 1 71 ? -4.511 -5.495 -19.834 1.00 96.31 71 ASP A C 1
ATOM 543 O O . ASP A 1 71 ? -5.230 -6.431 -20.192 1.00 96.31 71 ASP A O 1
ATOM 547 N N . GLY A 1 72 ? -4.753 -4.804 -18.722 1.00 96.19 72 GLY A N 1
ATOM 548 C CA . GLY A 1 72 ? -5.853 -5.065 -17.801 1.00 96.19 72 GLY A CA 1
ATOM 549 C C . GLY A 1 72 ? -5.632 -6.214 -16.809 1.00 96.19 72 GLY A C 1
ATOM 550 O O . GLY A 1 72 ? -6.569 -6.544 -16.080 1.00 96.19 72 GLY A O 1
ATOM 551 N N . MET A 1 73 ? -4.443 -6.820 -16.749 1.00 95.19 73 MET A N 1
ATOM 552 C CA . MET A 1 73 ? -4.146 -7.952 -15.861 1.00 95.19 73 MET A CA 1
ATOM 553 C C . MET A 1 73 ? -3.991 -7.517 -14.396 1.00 95.19 73 MET A C 1
ATOM 555 O O . MET A 1 73 ? -3.175 -6.652 -14.087 1.00 95.19 73 MET A O 1
ATOM 559 N N . GLU A 1 74 ? -4.707 -8.162 -13.468 1.00 94.12 74 GLU A N 1
ATOM 560 C CA . GLU A 1 74 ? -4.379 -8.078 -12.036 1.00 94.12 74 GLU A CA 1
ATOM 561 C C . GLU A 1 74 ? -3.207 -9.014 -11.713 1.00 94.12 74 GLU A C 1
ATOM 563 O O . GLU A 1 74 ? -3.330 -10.232 -11.846 1.00 94.12 74 GLU A O 1
ATOM 568 N N . ALA A 1 75 ? -2.066 -8.461 -11.295 1.00 94.38 75 ALA A N 1
ATOM 569 C CA . ALA A 1 75 ? -0.879 -9.258 -10.989 1.00 94.38 75 ALA A CA 1
ATOM 570 C C . ALA A 1 75 ? 0.036 -8.606 -9.947 1.00 94.38 75 ALA A C 1
ATOM 572 O O . ALA A 1 75 ? 0.214 -7.386 -9.922 1.00 94.38 75 ALA A O 1
ATOM 573 N N . ALA A 1 76 ? 0.685 -9.446 -9.132 1.00 95.69 76 ALA A N 1
ATOM 574 C CA . ALA A 1 76 ? 1.868 -9.066 -8.364 1.00 95.69 76 ALA A CA 1
ATOM 575 C C . ALA A 1 76 ? 3.104 -9.183 -9.259 1.00 95.69 76 ALA A C 1
ATOM 577 O O . ALA A 1 76 ? 3.369 -10.259 -9.791 1.00 95.69 76 ALA A O 1
ATOM 578 N N . VAL A 1 77 ? 3.882 -8.112 -9.384 1.00 95.25 77 VAL A N 1
ATOM 579 C CA . VAL A 1 77 ? 5.116 -8.087 -10.176 1.00 95.25 77 VAL A CA 1
ATOM 580 C C . VAL A 1 77 ? 6.274 -7.676 -9.289 1.00 95.25 77 VAL A C 1
ATOM 582 O O . VAL A 1 77 ? 6.201 -6.681 -8.564 1.00 95.25 77 VAL A O 1
ATOM 585 N N . GLU A 1 78 ? 7.353 -8.448 -9.352 1.00 95.06 78 GLU A N 1
ATOM 586 C CA . GLU A 1 78 ? 8.621 -8.081 -8.737 1.00 95.06 78 GLU A CA 1
ATOM 587 C C . GLU A 1 78 ? 9.377 -7.093 -9.628 1.00 95.06 78 GLU A C 1
ATOM 589 O O . GLU A 1 78 ? 9.584 -7.328 -10.819 1.00 95.06 78 GLU A O 1
ATOM 594 N N . ILE A 1 79 ? 9.791 -5.973 -9.039 1.00 96.31 79 ILE A N 1
ATOM 595 C CA . ILE A 1 79 ? 10.366 -4.837 -9.750 1.00 96.31 79 ILE A CA 1
ATOM 596 C C . ILE A 1 79 ? 11.649 -4.400 -9.052 1.00 96.31 79 ILE A C 1
ATOM 598 O O . ILE A 1 79 ? 11.693 -4.177 -7.838 1.00 96.31 79 ILE A O 1
ATOM 602 N N . TYR A 1 80 ? 12.692 -4.209 -9.852 1.00 97.56 80 TYR A N 1
ATOM 603 C CA . TYR A 1 80 ? 13.941 -3.587 -9.443 1.00 97.56 80 TYR A CA 1
ATOM 604 C C . TYR A 1 80 ? 13.957 -2.136 -9.909 1.00 97.56 80 TYR A C 1
ATOM 606 O O . TYR A 1 80 ? 13.871 -1.846 -11.108 1.00 97.56 80 TYR A O 1
ATOM 614 N N . VAL A 1 81 ? 14.062 -1.212 -8.953 1.00 98.00 81 VAL A N 1
ATOM 615 C CA . VAL A 1 81 ? 13.982 0.222 -9.238 1.00 98.00 81 VAL A CA 1
ATOM 616 C C . VAL A 1 81 ? 15.155 0.666 -10.110 1.00 98.00 81 VAL A C 1
ATOM 618 O O . VAL A 1 81 ? 16.323 0.465 -9.769 1.00 98.00 81 VAL A O 1
ATOM 621 N N . ARG A 1 82 ? 14.850 1.327 -11.228 1.00 96.88 82 ARG A N 1
ATOM 622 C CA . ARG A 1 82 ? 15.834 2.011 -12.078 1.00 96.88 82 ARG A CA 1
ATOM 623 C C . ARG A 1 82 ? 15.894 3.500 -11.747 1.00 96.88 82 ARG A C 1
ATOM 625 O O . ARG A 1 82 ? 16.995 4.033 -11.625 1.00 96.88 82 ARG A O 1
ATOM 632 N N . ASN A 1 83 ? 14.731 4.128 -11.588 1.00 96.69 83 ASN A N 1
ATOM 633 C CA . ASN A 1 83 ? 14.571 5.530 -11.215 1.00 96.69 83 ASN A CA 1
ATOM 634 C C . ASN A 1 83 ? 13.300 5.716 -10.371 1.00 96.69 83 ASN A C 1
ATOM 636 O O . ASN A 1 83 ? 12.349 4.951 -10.523 1.00 96.69 83 ASN A O 1
ATOM 640 N N . SER A 1 84 ? 13.269 6.739 -9.524 1.00 97.50 84 SER A N 1
ATOM 641 C CA . SER A 1 84 ? 12.068 7.151 -8.794 1.00 97.50 84 SER A CA 1
ATOM 642 C C . SER A 1 84 ? 12.075 8.657 -8.570 1.00 97.50 84 SER A C 1
ATOM 644 O O . SER A 1 84 ? 13.150 9.222 -8.370 1.00 97.50 84 SER A O 1
ATOM 646 N N . GLY A 1 85 ? 10.911 9.298 -8.532 1.00 96.75 85 GLY A N 1
ATOM 647 C CA . GLY A 1 85 ? 10.843 10.719 -8.206 1.00 96.75 85 GLY A CA 1
ATOM 648 C C . GLY A 1 85 ? 9.430 11.267 -8.079 1.00 96.75 85 GLY A C 1
ATOM 649 O O . GLY A 1 85 ? 8.472 10.724 -8.631 1.00 96.75 85 GLY A O 1
ATOM 650 N N . GLY A 1 86 ? 9.314 12.367 -7.336 1.00 94.88 86 GLY A N 1
ATOM 651 C CA . GLY A 1 86 ? 8.076 13.127 -7.193 1.00 94.88 86 GLY A CA 1
ATOM 652 C C . GLY A 1 86 ? 8.017 14.347 -8.108 1.00 94.88 86 GLY A C 1
ATOM 653 O O . GLY A 1 86 ? 8.896 15.204 -8.066 1.00 94.88 86 GLY A O 1
ATOM 654 N N . GLN A 1 87 ? 6.932 14.501 -8.867 1.00 93.50 87 GLN A N 1
ATOM 655 C CA . GLN A 1 87 ? 6.648 15.721 -9.622 1.00 93.50 87 GLN A CA 1
ATOM 656 C C . GLN A 1 87 ? 5.385 16.405 -9.104 1.00 93.50 87 GLN A C 1
ATOM 658 O O . GLN A 1 87 ? 4.340 15.782 -8.910 1.00 93.50 87 GLN A O 1
ATOM 663 N N . ARG A 1 88 ? 5.454 17.726 -8.908 1.00 91.06 88 ARG A N 1
ATOM 664 C CA . ARG A 1 88 ? 4.278 18.524 -8.551 1.00 91.06 88 ARG A CA 1
ATOM 665 C C . ARG A 1 88 ? 3.330 18.628 -9.742 1.00 91.06 88 ARG A C 1
ATOM 667 O O . ARG A 1 88 ? 3.745 19.021 -10.830 1.00 91.06 88 ARG A O 1
ATOM 674 N N . VAL A 1 89 ? 2.049 18.364 -9.508 1.00 90.00 89 VAL A N 1
ATOM 675 C CA . VAL A 1 89 ? 0.996 18.439 -10.529 1.00 90.00 89 VAL A CA 1
ATOM 676 C C . VAL A 1 89 ? -0.123 19.395 -10.112 1.00 90.00 89 VAL A C 1
ATOM 678 O O . VAL A 1 89 ? -0.267 19.748 -8.942 1.00 90.00 89 VAL A O 1
ATOM 681 N N . GLY A 1 90 ? -0.926 19.840 -11.083 1.00 81.12 90 GLY A N 1
ATOM 682 C CA . GLY A 1 90 ? -2.023 20.783 -10.840 1.00 81.12 90 GLY A CA 1
ATOM 683 C C . GLY A 1 90 ? -1.547 22.232 -10.723 1.00 81.12 90 GLY A C 1
ATOM 684 O O . GLY A 1 90 ? -1.699 22.865 -9.681 1.00 81.12 90 GLY A O 1
ATOM 685 N N . ARG A 1 91 ? -0.983 22.765 -11.816 1.00 68.81 91 ARG A N 1
ATOM 686 C CA . ARG A 1 91 ? -0.400 24.119 -11.901 1.00 68.81 91 ARG A CA 1
ATOM 687 C C . ARG A 1 91 ? -1.387 25.248 -11.536 1.00 68.81 91 ARG A C 1
ATOM 689 O O . ARG A 1 91 ? -0.945 26.269 -11.026 1.00 68.81 91 ARG A O 1
ATOM 696 N N . ASN A 1 92 ? -2.696 25.022 -11.708 1.00 74.19 92 ASN A N 1
ATOM 697 C CA . ASN A 1 92 ? -3.785 25.982 -11.444 1.00 74.19 92 ASN A CA 1
ATOM 698 C C . ASN A 1 92 ? -4.669 25.582 -10.246 1.00 74.19 92 ASN A C 1
ATOM 700 O O . ASN A 1 92 ? -5.887 25.749 -10.271 1.00 74.19 92 ASN A O 1
ATOM 704 N N . ARG A 1 93 ? -4.089 24.972 -9.210 1.00 74.31 93 ARG A N 1
ATOM 705 C CA . ARG A 1 93 ? -4.840 24.554 -8.018 1.00 74.31 93 ARG A CA 1
ATOM 706 C C . ARG A 1 93 ? -5.067 25.748 -7.082 1.00 74.31 93 ARG A C 1
ATOM 708 O O . ARG A 1 93 ? -4.164 26.559 -6.897 1.00 74.31 93 ARG A O 1
ATOM 715 N N . ASP A 1 94 ? -6.251 25.825 -6.473 1.00 81.44 94 ASP A N 1
ATOM 716 C CA . ASP A 1 94 ? -6.574 26.829 -5.445 1.00 81.44 94 ASP A CA 1
ATOM 717 C C . ASP A 1 94 ? -5.492 26.825 -4.339 1.00 81.44 94 ASP A C 1
ATOM 719 O O . ASP A 1 94 ? -5.218 25.754 -3.785 1.00 81.44 94 ASP A O 1
ATOM 723 N N . PRO A 1 95 ? -4.889 27.983 -3.994 1.00 78.50 95 PRO A N 1
ATOM 724 C CA . PRO A 1 95 ? -3.873 28.096 -2.945 1.00 78.50 95 PRO A CA 1
ATOM 725 C C . PRO A 1 95 ? -4.291 27.547 -1.573 1.00 78.50 95 PRO A C 1
ATOM 727 O O . PRO A 1 95 ? -3.432 27.189 -0.770 1.00 78.50 95 PRO A O 1
ATOM 730 N N . ARG A 1 96 ? -5.597 27.461 -1.285 1.00 84.62 96 ARG A N 1
ATOM 731 C CA . ARG A 1 96 ? -6.131 26.876 -0.044 1.00 84.62 96 ARG A CA 1
ATOM 732 C C . ARG A 1 96 ? -6.118 25.349 -0.042 1.00 84.62 96 ARG A C 1
ATOM 734 O O . ARG A 1 96 ? -6.291 24.733 1.010 1.00 84.62 96 ARG A O 1
ATOM 741 N N . LYS A 1 97 ? -5.956 24.712 -1.203 1.00 85.25 97 LYS A N 1
ATOM 742 C CA . LYS A 1 97 ? -5.867 23.254 -1.308 1.00 85.25 97 LYS A CA 1
ATOM 743 C C . LYS A 1 97 ? -4.427 22.816 -1.032 1.00 85.25 97 LYS A C 1
ATOM 745 O O . LYS A 1 97 ? -3.486 23.478 -1.465 1.00 85.25 97 LYS A O 1
ATOM 750 N N . PRO A 1 98 ? -4.230 21.662 -0.375 1.00 86.25 98 PRO A N 1
ATOM 751 C CA . PRO A 1 98 ? -2.890 21.133 -0.175 1.00 86.25 98 PRO A CA 1
ATOM 752 C C . PRO A 1 98 ? -2.206 20.850 -1.522 1.00 86.25 98 PRO A C 1
ATOM 754 O O . PRO A 1 98 ? -2.905 20.568 -2.510 1.00 86.25 98 PRO A O 1
ATOM 757 N N . PRO A 1 99 ? -0.861 20.897 -1.570 1.00 88.19 99 PRO A N 1
ATOM 758 C CA . PRO A 1 99 ? -0.119 20.567 -2.776 1.00 88.19 99 PRO A CA 1
ATOM 759 C C . PRO A 1 99 ? -0.387 19.113 -3.183 1.00 88.19 99 PRO A C 1
ATOM 761 O O . PRO A 1 99 ? -0.663 18.259 -2.338 1.00 88.19 99 PRO A O 1
ATOM 764 N N . LEU A 1 100 ? -0.332 18.861 -4.489 1.00 91.88 100 LEU A N 1
ATOM 765 C CA . LEU A 1 100 ? -0.523 17.549 -5.093 1.00 91.88 100 LEU A CA 1
ATOM 766 C C . LEU A 1 100 ? 0.701 17.206 -5.934 1.00 91.88 100 LEU A C 1
ATOM 768 O O . LEU A 1 100 ? 1.203 18.038 -6.693 1.00 91.88 100 LEU A O 1
ATOM 772 N N . PHE A 1 101 ? 1.145 15.969 -5.800 1.00 94.81 101 PHE A N 1
ATOM 773 C CA . PHE A 1 101 ? 2.270 15.405 -6.515 1.00 94.81 101 PHE A CA 1
ATOM 774 C C . PHE A 1 101 ? 1.876 14.051 -7.093 1.00 94.81 101 PHE A C 1
ATOM 776 O O . PHE A 1 101 ? 0.995 13.380 -6.551 1.00 94.81 101 PHE A O 1
ATOM 783 N N . ILE A 1 102 ? 2.544 13.662 -8.170 1.00 96.06 102 ILE A N 1
ATOM 784 C CA . ILE A 1 102 ? 2.617 12.275 -8.621 1.00 96.06 102 ILE A CA 1
ATOM 785 C C . ILE A 1 102 ? 4.011 11.789 -8.250 1.00 96.06 102 ILE A C 1
ATOM 787 O O . ILE A 1 102 ? 4.996 12.436 -8.601 1.00 96.06 102 ILE A O 1
ATOM 791 N N . PHE A 1 103 ? 4.084 10.693 -7.505 1.00 97.75 103 PHE A N 1
ATOM 792 C CA . PHE A 1 103 ? 5.324 9.957 -7.312 1.00 97.75 103 PHE A CA 1
ATOM 793 C C . PHE A 1 103 ? 5.346 8.798 -8.298 1.00 97.75 103 PHE A C 1
ATOM 795 O O . PHE A 1 103 ? 4.349 8.090 -8.406 1.00 97.75 103 PHE A O 1
ATOM 802 N N . GLU A 1 104 ? 6.454 8.625 -9.008 1.00 97.75 104 GLU A N 1
ATOM 803 C CA . GLU A 1 104 ? 6.633 7.570 -9.999 1.00 97.75 104 GLU A CA 1
ATOM 804 C C . GLU A 1 104 ? 7.882 6.751 -9.680 1.00 97.75 104 GLU A C 1
ATOM 806 O O . GLU A 1 104 ? 8.925 7.294 -9.311 1.00 97.75 104 GLU A O 1
ATOM 811 N N . VAL A 1 105 ? 7.780 5.438 -9.864 1.00 98.19 105 VAL A N 1
ATOM 812 C CA . VAL A 1 105 ? 8.890 4.490 -9.859 1.00 98.19 105 VAL A CA 1
ATOM 813 C C . VAL A 1 105 ? 8.954 3.821 -11.223 1.00 98.19 105 VAL A C 1
ATOM 815 O O . VAL A 1 105 ? 8.017 3.138 -11.624 1.00 98.19 105 VAL A O 1
ATOM 818 N N . THR A 1 106 ? 10.078 3.964 -11.917 1.00 97.69 106 THR A N 1
ATOM 819 C CA . THR A 1 106 ? 10.376 3.212 -13.138 1.00 97.69 106 THR A CA 1
ATOM 820 C C . THR A 1 106 ? 11.297 2.051 -12.786 1.00 97.69 106 THR A C 1
ATOM 822 O O . THR A 1 106 ? 12.373 2.249 -12.208 1.00 97.69 106 THR A O 1
ATOM 825 N N . GLY A 1 107 ? 10.928 0.830 -13.156 1.00 97.25 107 GLY A N 1
ATOM 826 C CA . GLY A 1 107 ? 11.704 -0.362 -12.825 1.00 97.25 107 GLY A CA 1
ATOM 827 C C . GLY A 1 107 ? 11.469 -1.512 -13.791 1.00 97.25 107 GLY A C 1
ATOM 828 O O . GLY A 1 107 ? 10.768 -1.363 -14.779 1.00 97.25 107 GLY A O 1
ATOM 829 N N . GLY A 1 108 ? 12.093 -2.656 -13.547 1.00 95.94 108 GLY A N 1
ATOM 830 C CA . GLY A 1 108 ? 11.859 -3.849 -14.358 1.00 95.94 108 GLY A CA 1
ATOM 831 C C . GLY A 1 108 ? 12.532 -5.073 -13.762 1.00 95.94 108 GLY A C 1
ATOM 832 O O . GLY A 1 108 ? 12.818 -5.102 -12.565 1.00 95.94 108 GLY A O 1
ATOM 833 N N . ASP A 1 109 ? 12.821 -6.055 -14.607 1.00 93.25 109 ASP A N 1
ATOM 834 C CA . ASP A 1 109 ? 13.567 -7.249 -14.224 1.00 93.25 109 ASP A CA 1
ATOM 835 C C . ASP A 1 109 ? 15.022 -6.907 -13.809 1.00 93.25 109 ASP A C 1
ATOM 837 O O . ASP A 1 109 ? 15.568 -5.883 -14.254 1.00 93.25 109 ASP A O 1
ATOM 841 N N . PRO A 1 110 ? 15.662 -7.734 -12.956 1.00 91.06 110 PRO A N 1
ATOM 842 C CA . PRO A 1 110 ? 16.994 -7.447 -12.411 1.00 91.06 110 PRO A CA 1
ATOM 843 C C . PRO A 1 110 ? 18.073 -7.349 -13.496 1.00 91.06 110 PRO A C 1
ATOM 845 O O . PRO A 1 110 ? 18.958 -6.493 -13.413 1.00 91.06 110 PRO A O 1
ATOM 848 N N . ASP A 1 111 ? 17.954 -8.168 -14.541 1.00 91.56 111 ASP A N 1
ATOM 849 C CA . ASP A 1 111 ? 18.909 -8.256 -15.649 1.00 91.56 111 ASP A CA 1
ATOM 850 C C . ASP A 1 111 ? 18.655 -7.211 -16.746 1.00 91.56 111 ASP A C 1
ATOM 852 O O . ASP A 1 111 ? 19.434 -7.090 -17.691 1.00 91.56 111 ASP A O 1
ATOM 856 N N . ARG A 1 112 ? 17.579 -6.425 -16.615 1.00 89.88 112 ARG A N 1
ATOM 857 C CA . ARG A 1 112 ? 17.128 -5.414 -17.580 1.00 89.88 112 ARG A CA 1
ATOM 858 C C . ARG A 1 112 ? 16.888 -5.961 -18.989 1.00 89.88 112 ARG A C 1
ATOM 860 O O . ARG A 1 112 ? 17.141 -5.261 -19.969 1.00 89.88 112 ARG A O 1
ATOM 867 N N . ARG A 1 113 ? 16.385 -7.188 -19.084 1.00 91.12 113 ARG A N 1
ATOM 868 C CA . ARG A 1 113 ? 16.057 -7.865 -20.344 1.00 91.12 113 ARG A CA 1
ATOM 869 C C . ARG A 1 113 ? 14.832 -7.263 -21.019 1.00 91.12 113 ARG A C 1
ATOM 871 O O . ARG A 1 113 ? 14.767 -7.260 -22.244 1.00 91.12 113 ARG A O 1
ATOM 878 N N . TYR A 1 114 ? 13.883 -6.750 -20.237 1.00 90.62 114 TYR A N 1
ATOM 879 C CA . TYR A 1 114 ? 12.603 -6.271 -20.750 1.00 90.62 114 TYR A CA 1
ATOM 880 C C . TYR A 1 114 ? 12.434 -4.756 -20.598 1.00 90.62 114 TYR A C 1
ATOM 882 O O . TYR A 1 114 ? 13.156 -4.075 -19.846 1.00 90.62 114 TYR A O 1
ATOM 890 N N . ALA A 1 115 ? 11.463 -4.227 -21.350 1.00 91.62 115 ALA A N 1
ATOM 891 C CA . ALA A 1 115 ? 11.026 -2.845 -21.228 1.00 91.62 115 ALA A CA 1
ATOM 892 C C . ALA A 1 115 ? 10.620 -2.562 -19.771 1.00 91.62 115 ALA A C 1
ATOM 894 O O . ALA A 1 115 ? 10.021 -3.422 -19.120 1.00 91.62 115 ALA A O 1
ATOM 895 N N . PRO A 1 116 ? 10.997 -1.399 -19.218 1.00 95.25 116 PRO A N 1
ATOM 896 C CA . PRO A 1 116 ? 10.632 -1.073 -17.854 1.00 95.25 116 PRO A CA 1
ATOM 897 C C . PRO A 1 116 ? 9.124 -0.845 -17.728 1.00 95.25 116 PRO A C 1
ATOM 899 O O . PRO A 1 116 ? 8.472 -0.418 -18.676 1.00 95.25 116 PRO A O 1
ATOM 902 N N . VAL A 1 117 ? 8.615 -1.059 -16.522 1.00 97.12 117 VAL A N 1
ATOM 903 C CA . VAL A 1 117 ? 7.258 -0.712 -16.101 1.00 97.12 117 VAL A CA 1
ATOM 904 C C . VAL A 1 117 ? 7.288 0.511 -15.189 1.00 97.12 117 VAL A C 1
ATOM 906 O O . VAL A 1 117 ? 8.334 0.855 -14.619 1.00 97.12 117 VAL A O 1
ATOM 909 N N . GLN A 1 118 ? 6.137 1.154 -15.028 1.00 97.69 118 GLN A N 1
ATOM 910 C CA . GLN A 1 118 ? 5.953 2.305 -14.149 1.00 97.69 118 GLN A CA 1
ATOM 911 C C . GLN A 1 118 ? 4.973 1.984 -13.020 1.00 97.69 118 GLN A C 1
ATOM 913 O O . GLN A 1 118 ? 3.969 1.320 -13.224 1.00 97.69 118 GLN A O 1
ATOM 918 N N . VAL A 1 119 ? 5.243 2.483 -11.820 1.00 97.75 119 VAL A N 1
ATOM 919 C CA . VAL A 1 119 ? 4.286 2.465 -10.707 1.00 97.75 119 VAL A CA 1
ATOM 920 C C . VAL A 1 119 ? 4.133 3.893 -10.220 1.00 97.75 119 VAL A C 1
ATOM 922 O O . VAL A 1 119 ? 5.132 4.511 -9.844 1.00 97.75 119 VAL A O 1
ATOM 925 N N . LYS A 1 120 ? 2.915 4.434 -10.243 1.00 96.50 120 LYS A N 1
ATOM 926 C CA . LYS A 1 120 ? 2.650 5.839 -9.932 1.00 96.50 120 LYS A CA 1
ATOM 927 C C . LYS A 1 120 ? 1.473 6.005 -8.985 1.00 96.50 120 LYS A C 1
ATOM 929 O O . LYS A 1 120 ? 0.446 5.353 -9.099 1.00 96.50 120 LYS A O 1
ATOM 934 N N . TRP A 1 121 ? 1.597 6.932 -8.044 1.00 96.94 121 TRP A N 1
ATOM 935 C CA . TRP A 1 121 ? 0.494 7.275 -7.149 1.00 96.94 121 TRP A CA 1
ATOM 936 C C . TRP A 1 121 ? 0.520 8.744 -6.756 1.00 96.94 121 TRP A C 1
ATOM 938 O O . TRP A 1 121 ? 1.550 9.424 -6.783 1.00 96.94 121 TRP A O 1
ATOM 948 N N . PHE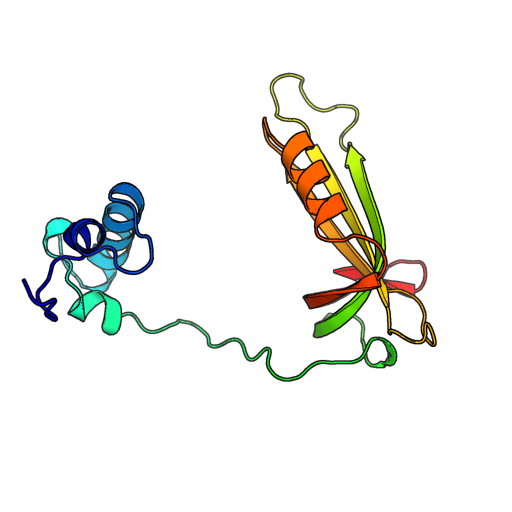 A 1 122 ? -0.653 9.248 -6.382 1.00 95.56 122 PHE A N 1
ATOM 949 C CA . PHE A 1 122 ? -0.793 10.618 -5.920 1.00 95.56 122 PHE A CA 1
ATOM 950 C C . PHE A 1 122 ? -0.352 10.759 -4.464 1.00 95.56 122 PHE A C 1
ATOM 952 O O . PHE A 1 122 ? -0.748 9.986 -3.593 1.00 95.56 122 PHE A O 1
ATOM 959 N N . VAL A 1 123 ? 0.401 11.820 -4.187 1.00 95.31 123 VAL A N 1
ATOM 960 C CA . VAL A 1 123 ? 0.759 12.247 -2.832 1.00 95.31 123 VAL A CA 1
ATOM 961 C C . VAL A 1 123 ? 0.233 13.660 -2.628 1.00 95.31 123 VAL A C 1
ATOM 963 O O . VAL A 1 123 ? 0.500 14.562 -3.422 1.00 95.31 123 VAL A O 1
ATOM 966 N N . SER A 1 124 ? -0.543 13.873 -1.568 1.00 93.12 124 SER A N 1
ATOM 967 C CA . SER A 1 124 ? -1.084 15.192 -1.240 1.00 93.12 124 SER A CA 1
ATOM 968 C C . SER A 1 124 ? -1.115 15.438 0.261 1.00 93.12 124 SER A C 1
ATOM 970 O O . SER A 1 124 ? -1.057 14.506 1.058 1.00 93.12 124 SER A O 1
ATOM 972 N N . GLY A 1 125 ? -1.205 16.708 0.646 1.00 90.88 125 GLY A N 1
ATOM 973 C CA . GLY A 1 125 ? -1.298 17.116 2.047 1.00 90.88 125 GLY A CA 1
ATOM 974 C C . GLY A 1 125 ? -0.177 18.057 2.468 1.00 90.88 125 GLY A C 1
ATOM 975 O O . GLY A 1 125 ? 0.724 18.377 1.695 1.00 90.88 125 GLY A O 1
ATOM 976 N N . ARG A 1 126 ? -0.238 18.512 3.724 1.00 89.31 126 ARG A N 1
ATOM 977 C CA . ARG A 1 126 ? 0.747 19.447 4.292 1.00 89.31 126 ARG A CA 1
ATOM 978 C C . ARG A 1 126 ? 2.164 18.860 4.319 1.00 89.31 126 ARG A C 1
ATOM 980 O O . ARG A 1 126 ? 3.116 19.588 4.079 1.00 89.31 126 ARG A O 1
ATOM 987 N N . ASN A 1 127 ? 2.281 17.551 4.545 1.00 92.56 127 ASN A N 1
ATOM 988 C CA . ASN A 1 127 ? 3.564 16.851 4.658 1.00 92.56 127 ASN A CA 1
ATOM 989 C C . ASN A 1 127 ? 3.972 16.147 3.352 1.00 92.56 127 ASN A C 1
ATOM 991 O O . ASN A 1 127 ? 4.837 15.279 3.376 1.00 92.56 127 ASN A O 1
ATOM 995 N N . ALA A 1 128 ? 3.350 16.489 2.216 1.00 93.06 128 ALA A N 1
ATOM 996 C CA . ALA A 1 128 ? 3.582 15.792 0.952 1.00 93.06 128 ALA A CA 1
ATOM 997 C C . ALA A 1 128 ? 5.067 15.772 0.557 1.00 93.06 128 ALA A C 1
ATOM 999 O O . ALA A 1 128 ? 5.571 14.711 0.222 1.00 93.06 128 ALA A O 1
ATOM 1000 N N . SER A 1 129 ? 5.788 16.891 0.688 1.00 91.38 129 SER A N 1
ATOM 1001 C CA . SER A 1 129 ? 7.224 16.941 0.375 1.00 91.38 129 SER A CA 1
ATOM 1002 C C . SER A 1 129 ? 8.051 15.965 1.219 1.00 91.38 129 SER A C 1
ATOM 1004 O O . SER A 1 129 ? 8.859 15.227 0.679 1.00 91.38 129 SER A O 1
ATOM 1006 N N . GLN A 1 130 ? 7.785 15.880 2.527 1.00 94.75 130 GLN A N 1
ATOM 1007 C CA . GLN A 1 130 ? 8.491 14.949 3.421 1.00 94.75 130 GLN A CA 1
ATOM 1008 C C . GLN A 1 130 ? 8.198 13.484 3.072 1.00 94.75 130 GLN A C 1
ATOM 1010 O O . GLN A 1 130 ? 9.068 12.624 3.194 1.00 94.75 130 GLN A O 1
ATOM 1015 N N . ILE A 1 131 ? 6.965 13.195 2.645 1.00 96.06 131 ILE A N 1
ATOM 1016 C CA . ILE A 1 131 ? 6.566 11.862 2.186 1.00 96.06 131 ILE A CA 1
ATOM 1017 C C . ILE A 1 131 ? 7.316 11.499 0.898 1.00 96.06 131 ILE A C 1
ATOM 1019 O O . ILE A 1 131 ? 7.786 10.370 0.780 1.00 96.06 131 ILE A O 1
ATOM 1023 N N . LEU A 1 132 ? 7.472 12.444 -0.037 1.00 96.12 132 LEU A N 1
ATOM 1024 C CA . LEU A 1 132 ? 8.260 12.231 -1.255 1.00 96.12 132 LEU A CA 1
ATOM 1025 C C . LEU A 1 132 ? 9.726 11.952 -0.924 1.00 96.12 132 LEU A C 1
ATOM 1027 O O . LEU A 1 132 ? 10.247 10.943 -1.382 1.00 96.12 132 LEU A O 1
ATOM 1031 N N . ASP A 1 133 ? 10.350 12.752 -0.053 1.00 96.38 133 ASP A N 1
ATOM 1032 C CA . ASP A 1 133 ? 11.739 12.533 0.377 1.00 96.38 133 ASP A CA 1
ATOM 1033 C C . ASP A 1 133 ? 11.935 11.140 0.999 1.00 96.38 133 ASP A C 1
ATOM 1035 O O . ASP A 1 133 ? 12.978 10.499 0.840 1.00 96.38 133 ASP A O 1
ATOM 1039 N N . TRP A 1 134 ? 10.932 10.656 1.739 1.00 97.38 134 TRP A N 1
ATOM 1040 C CA . TRP A 1 134 ? 10.943 9.306 2.292 1.00 97.38 134 TRP A CA 1
ATOM 1041 C C . TRP A 1 134 ? 10.799 8.241 1.201 1.00 97.38 134 TRP A C 1
ATOM 1043 O O . TRP A 1 134 ? 11.554 7.267 1.210 1.00 97.38 134 TRP A O 1
ATOM 1053 N N . TYR A 1 135 ? 9.879 8.424 0.249 1.00 97.69 135 TYR A N 1
ATOM 1054 C CA . TYR A 1 135 ? 9.709 7.498 -0.870 1.00 97.69 135 TYR A CA 1
ATOM 1055 C C . TYR A 1 135 ? 10.957 7.428 -1.755 1.00 97.69 135 TYR A C 1
ATOM 1057 O O . TYR A 1 135 ? 11.379 6.322 -2.075 1.00 97.69 135 TYR A O 1
ATOM 1065 N N . GLU A 1 136 ? 11.601 8.549 -2.086 1.00 96.50 136 GLU A N 1
A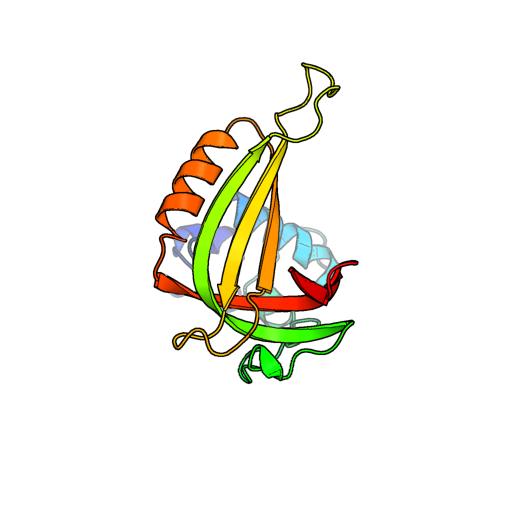TOM 1066 C CA . GLU A 1 136 ? 12.838 8.559 -2.885 1.00 96.50 136 GLU A CA 1
ATOM 1067 C C . GLU A 1 136 ? 13.960 7.762 -2.211 1.00 96.50 136 GLU A C 1
ATOM 1069 O O . GLU A 1 136 ? 14.662 6.987 -2.860 1.00 96.50 136 GLU A O 1
ATOM 1074 N N . LYS A 1 137 ? 14.089 7.870 -0.882 1.00 97.19 137 LYS A N 1
ATOM 1075 C CA . LYS A 1 137 ? 15.037 7.049 -0.111 1.00 97.19 137 LYS A CA 1
ATOM 1076 C C . LYS A 1 137 ? 14.631 5.577 -0.091 1.00 97.19 137 LYS A C 1
ATOM 1078 O O . LYS A 1 137 ? 15.482 4.697 -0.206 1.00 97.19 137 LYS A O 1
ATOM 1083 N N . ARG A 1 138 ? 13.337 5.297 0.083 1.00 97.12 138 ARG A N 1
ATOM 1084 C CA . ARG A 1 138 ? 12.801 3.933 0.193 1.00 97.12 138 ARG A CA 1
ATOM 1085 C C . ARG A 1 138 ? 12.870 3.165 -1.125 1.00 97.12 138 ARG A C 1
ATOM 1087 O O . ARG A 1 138 ? 13.030 1.944 -1.078 1.00 97.12 138 ARG A O 1
ATOM 1094 N N . PHE A 1 139 ? 12.744 3.872 -2.245 1.00 97.81 139 PHE A N 1
ATOM 1095 C CA . PHE A 1 139 ? 12.799 3.372 -3.615 1.00 97.81 139 PHE A CA 1
ATOM 1096 C C . PHE A 1 139 ? 14.087 3.814 -4.319 1.00 97.81 139 PHE A C 1
ATOM 1098 O O . PHE A 1 139 ? 14.086 4.103 -5.510 1.00 97.81 139 PHE A O 1
ATOM 1105 N N . ALA A 1 140 ? 15.215 3.830 -3.606 1.00 97.44 140 ALA A N 1
ATOM 1106 C CA . ALA A 1 140 ? 16.500 4.106 -4.236 1.00 97.44 140 ALA A CA 1
ATOM 1107 C C . ALA A 1 140 ? 16.806 3.077 -5.343 1.00 97.44 140 ALA A C 1
ATOM 1109 O O . ALA A 1 140 ? 16.370 1.920 -5.284 1.00 97.44 140 ALA A O 1
ATOM 1110 N N . ARG A 1 141 ? 17.592 3.479 -6.345 1.00 96.81 141 ARG A N 1
ATOM 1111 C CA . ARG A 1 141 ? 17.998 2.616 -7.465 1.00 96.81 141 ARG A CA 1
ATOM 1112 C C . ARG A 1 141 ? 18.535 1.263 -6.980 1.00 96.81 141 ARG A C 1
ATOM 1114 O O . ARG A 1 141 ? 19.393 1.207 -6.107 1.00 96.81 141 ARG A O 1
ATOM 1121 N N . GLY A 1 142 ? 18.058 0.180 -7.591 1.00 96.06 142 GLY A N 1
ATOM 1122 C CA . GLY A 1 142 ? 18.404 -1.198 -7.240 1.00 96.06 142 GLY A CA 1
ATOM 1123 C C . GLY A 1 142 ? 17.530 -1.804 -6.141 1.00 96.06 142 GLY A C 1
ATOM 1124 O O . GLY A 1 142 ? 17.608 -3.009 -5.916 1.00 96.06 142 GLY A O 1
ATOM 1125 N N . THR A 1 143 ? 16.667 -1.017 -5.488 1.00 97.81 143 THR A N 1
ATOM 1126 C CA . THR A 1 143 ? 15.716 -1.555 -4.511 1.00 97.81 143 THR A CA 1
ATOM 1127 C C . THR A 1 143 ? 14.783 -2.551 -5.192 1.00 97.81 143 THR A C 1
ATOM 1129 O O . THR A 1 143 ? 14.186 -2.243 -6.223 1.00 97.81 143 THR A O 1
ATOM 1132 N N . ARG A 1 144 ? 14.633 -3.731 -4.590 1.00 96.19 144 ARG A N 1
ATOM 1133 C CA . ARG A 1 144 ? 13.629 -4.724 -4.977 1.00 96.19 144 ARG A CA 1
ATOM 1134 C C . ARG A 1 144 ? 12.332 -4.454 -4.223 1.00 96.19 144 ARG A C 1
ATOM 1136 O O . ARG A 1 144 ? 12.348 -4.327 -2.996 1.00 96.19 144 ARG A O 1
ATOM 1143 N N . PHE A 1 145 ? 11.218 -4.388 -4.936 1.00 95.75 145 PHE A N 1
ATOM 1144 C CA . PHE A 1 145 ? 9.886 -4.321 -4.340 1.00 95.75 145 PHE A CA 1
ATOM 1145 C C . PHE A 1 145 ? 8.870 -5.081 -5.192 1.00 95.75 145 PHE A C 1
ATOM 1147 O O . PHE A 1 145 ? 9.150 -5.436 -6.333 1.00 95.75 145 PHE A O 1
ATOM 1154 N N . VAL A 1 146 ? 7.701 -5.350 -4.615 1.00 95.00 146 VAL A N 1
ATOM 1155 C CA . VAL A 1 146 ? 6.580 -5.974 -5.321 1.00 95.00 146 VAL A CA 1
ATOM 1156 C C . VAL A 1 146 ? 5.468 -4.946 -5.443 1.00 95.00 146 VAL A C 1
ATOM 1158 O O . VAL A 1 146 ? 5.098 -4.317 -4.450 1.00 95.00 146 VAL A O 1
ATOM 1161 N N . ALA A 1 147 ? 4.947 -4.787 -6.653 1.00 95.12 147 ALA A N 1
ATOM 1162 C CA . ALA A 1 147 ? 3.770 -3.982 -6.934 1.00 95.12 147 ALA A CA 1
ATOM 1163 C C . ALA A 1 147 ? 2.622 -4.911 -7.325 1.00 95.12 147 ALA A C 1
ATOM 1165 O O . ALA A 1 147 ? 2.810 -5.810 -8.141 1.00 95.12 147 ALA A O 1
ATOM 1166 N N . TYR A 1 148 ? 1.452 -4.715 -6.724 1.00 94.69 148 TYR A N 1
ATOM 1167 C CA . TYR A 1 148 ? 0.254 -5.482 -7.042 1.00 94.69 148 TYR A CA 1
ATOM 1168 C C . TYR A 1 148 ? -0.877 -4.541 -7.427 1.00 94.69 148 TYR A C 1
ATOM 1170 O O . TYR A 1 148 ? -1.160 -3.580 -6.709 1.00 94.69 148 TYR A O 1
ATOM 1178 N N . GLY A 1 149 ? -1.563 -4.890 -8.505 1.00 93.81 149 GLY A N 1
ATOM 1179 C CA . GLY A 1 149 ? -2.836 -4.312 -8.894 1.00 93.81 149 GLY A CA 1
ATOM 1180 C C . GLY A 1 149 ? -3.109 -4.600 -10.359 1.00 93.81 149 GLY A C 1
ATOM 1181 O O . GLY A 1 149 ? -2.550 -5.546 -10.919 1.00 93.81 149 GLY A O 1
ATOM 1182 N N . ARG A 1 150 ? -3.976 -3.789 -10.961 1.00 95.56 150 ARG A N 1
ATOM 1183 C CA . ARG A 1 150 ? -4.316 -3.881 -12.377 1.00 95.56 150 ARG A CA 1
ATOM 1184 C C . ARG A 1 150 ? -3.274 -3.144 -13.212 1.00 95.56 150 ARG A C 1
ATOM 1186 O O . ARG A 1 150 ? -3.150 -1.932 -13.092 1.00 95.56 150 ARG A O 1
ATOM 1193 N N . TRP A 1 151 ? -2.563 -3.880 -14.052 1.00 96.50 151 TRP A N 1
ATOM 1194 C CA . TRP A 1 151 ? -1.591 -3.338 -14.990 1.00 96.50 151 TRP A CA 1
ATOM 1195 C C . TRP A 1 151 ? -2.283 -2.886 -16.267 1.00 96.50 151 TRP A C 1
ATOM 1197 O O . TRP A 1 151 ? -3.085 -3.623 -16.838 1.00 96.50 151 TRP A O 1
ATOM 1207 N N . GLU A 1 152 ? -1.964 -1.682 -16.714 1.00 97.19 152 GLU A N 1
ATOM 1208 C CA . GLU A 1 152 ? -2.503 -1.077 -17.931 1.00 97.19 152 GLU A CA 1
ATOM 1209 C C . GLU A 1 152 ? -1.360 -0.622 -18.829 1.00 97.19 152 GLU A C 1
ATOM 1211 O O . GLU A 1 152 ? -0.247 -0.390 -18.362 1.00 97.19 152 GLU A O 1
ATOM 1216 N N . THR A 1 153 ? -1.629 -0.489 -20.118 1.00 96.31 153 THR A N 1
ATOM 1217 C CA . THR A 1 153 ? -0.640 -0.058 -21.105 1.00 96.31 153 THR A CA 1
ATOM 1218 C C . THR A 1 153 ? -0.904 1.383 -21.520 1.00 96.31 153 THR A C 1
ATOM 1220 O O . THR A 1 153 ? -2.036 1.741 -21.835 1.00 96.31 153 THR A O 1
ATOM 1223 N N . ASP A 1 154 ? 0.127 2.229 -21.532 1.00 93.19 154 ASP A N 1
ATOM 1224 C CA . ASP A 1 154 ? 0.009 3.579 -22.093 1.00 93.19 154 ASP A CA 1
ATOM 1225 C C . ASP A 1 154 ? 0.077 3.584 -23.636 1.00 93.19 154 ASP A C 1
ATOM 1227 O O . ASP A 1 154 ? 0.356 2.568 -24.276 1.00 93.19 154 ASP A O 1
ATOM 1231 N N . ASP A 1 155 ? -0.111 4.757 -24.253 1.00 92.06 155 ASP A N 1
ATOM 1232 C CA . ASP A 1 155 ? -0.034 4.937 -25.715 1.00 92.06 155 ASP A CA 1
ATOM 1233 C C . ASP A 1 155 ? 1.325 4.528 -26.326 1.00 92.06 155 ASP A C 1
ATOM 1235 O O . ASP A 1 155 ? 1.459 4.406 -27.545 1.00 92.06 155 ASP A O 1
ATOM 1239 N N . ARG A 1 156 ? 2.364 4.356 -25.498 1.00 88.69 156 ARG A N 1
ATOM 1240 C CA . ARG A 1 156 ? 3.725 3.977 -25.900 1.00 88.69 156 ARG A CA 1
ATOM 1241 C C . ARG A 1 156 ? 4.005 2.491 -25.686 1.00 88.69 156 ARG A C 1
ATOM 1243 O O . ARG A 1 156 ? 5.122 2.056 -25.964 1.00 88.69 156 ARG A O 1
ATOM 1250 N N . GLY A 1 157 ? 3.031 1.718 -25.208 1.00 88.06 157 GLY A N 1
ATOM 1251 C CA . GLY A 1 157 ? 3.217 0.299 -24.919 1.00 88.06 157 GLY A CA 1
ATOM 1252 C C . GLY A 1 157 ? 3.871 0.020 -23.562 1.00 88.06 157 GLY A C 1
ATOM 1253 O O . GLY A 1 157 ? 4.330 -1.099 -23.339 1.00 88.06 157 GLY A O 1
ATOM 1254 N N . ILE A 1 158 ? 3.981 1.013 -22.673 1.00 93.19 158 ILE A N 1
ATOM 1255 C CA . ILE A 1 158 ? 4.607 0.856 -21.356 1.00 93.19 158 ILE A CA 1
ATOM 1256 C C . ILE A 1 158 ? 3.543 0.450 -20.342 1.00 93.19 158 ILE A C 1
ATOM 1258 O O . ILE A 1 158 ? 2.550 1.154 -20.153 1.00 93.19 158 ILE A O 1
ATOM 1262 N N . PHE A 1 159 ? 3.785 -0.662 -19.646 1.00 97.06 159 PHE A N 1
ATOM 1263 C CA . PHE A 1 159 ? 2.936 -1.073 -18.535 1.00 97.06 159 PHE A CA 1
ATOM 1264 C C . PHE A 1 159 ? 3.071 -0.118 -17.351 1.00 97.06 159 PHE A C 1
ATOM 1266 O O . PHE A 1 159 ? 4.185 0.181 -16.904 1.00 97.06 159 PHE A O 1
ATOM 1273 N N . TYR A 1 160 ? 1.936 0.303 -16.802 1.00 96.69 160 TYR A N 1
ATOM 1274 C CA . TYR A 1 160 ? 1.864 1.091 -15.586 1.00 96.69 160 TYR A CA 1
ATOM 1275 C C . TYR A 1 160 ? 0.838 0.549 -14.587 1.00 96.69 160 TYR A C 1
ATOM 1277 O O . TYR A 1 160 ? -0.134 -0.112 -14.959 1.00 96.69 160 TYR A O 1
ATOM 1285 N N . LEU A 1 161 ? 1.086 0.871 -13.316 1.00 93.44 161 LEU A N 1
ATOM 1286 C CA . LEU A 1 161 ? 0.187 0.704 -12.175 1.00 93.44 161 LEU A CA 1
ATOM 1287 C C . LEU A 1 161 ? -0.050 2.057 -11.498 1.00 93.44 161 LEU A C 1
ATOM 1289 O O . LEU A 1 161 ? 0.958 2.769 -11.271 1.00 93.44 161 LEU A O 1
#

Mean predicted aligned error: 6.04 Å

Radius of gyration: 21.48 Å; Cα contacts (8 Å, |Δi|>4): 272; chains: 1; bounding box: 45×44×59 Å

Foldseek 3Di:
DDADQQAQLLCVVVVCPPVDDSVNSLVVLVVLCVVVVHPDSRRHGNNSVVVPDDPDDDDQPDEDAPVPDDAFDWGKHKWFFADKAKDWDDPPDDPPFWTKIKIKTWTHDPVPPDHTAMEIDMATDPCSVVVRVVVCVCRPGRDIDIDGDTWHADPVRHTYD

Solvent-accessible surface area (backbone atoms only — not comparable to full-atom values): 9292 Å² total; per-residue (Å²): 135,83,90,52,55,78,39,36,39,61,52,36,38,83,72,60,47,90,78,39,43,59,70,55,24,46,53,51,20,54,65,41,14,72,77,69,73,40,93,52,37,81,76,31,22,42,48,56,56,70,69,57,67,77,93,70,87,82,87,69,85,66,70,44,55,79,92,72,67,49,78,69,37,74,46,28,30,63,32,26,26,67,43,53,48,72,45,83,50,67,95,86,58,62,87,90,52,63,56,41,28,40,36,38,37,37,21,24,52,89,85,59,85,56,80,54,35,39,41,55,48,80,42,61,38,92,59,30,68,62,52,42,60,48,47,41,65,70,42,32,68,66,36,75,48,74,51,71,48,58,28,37,59,48,102,83,71,41,41,34,68

Secondary structure (DSSP, 8-state):
----TTSBGGGGGGGTGGG--HHHHHHHHHHHTTTTT-S-GGG-BHHHHHTS--S------SEEPGGG--TT-EEEEEEEEEEEEEEEE-TT--TTSPPEEEEEEEEE-TT--S--EEEEEEEESTTHHHHHHHHHHHT-TT-EEEEEEE-EE-TTS-EE-

pLDDT: mean 93.0, std 5.62, range [58.12, 98.19]

Nearest PDB structures (foldseek):
  4ibn-assembly1_A  TM=4.844E-01  e=2.056E-01  uncultured organism
  6m82-assembly1_A-2  TM=2.354E-01  e=2.808E-01  Streptomyces fradiae
  6m83-assembly1_A-2  TM=2.353E-01  e=4.625E-01  Streptomyces fradiae
  3bxo-assembly1_B  TM=2.358E-01  e=7.617E-01  Streptomyces venezuelae
  7m30-assembly1_D  TM=3.078E-01  e=2.822E+00  Human betaherpesvirus 5

Sequence (161 aa):
MSLTLETAIIELPRHKVGHLTVATATKLATALAPIATKADPAEINVADLLNYFPSRYEDRSNFTTVDKLLDGMEAAVEIYVRNSGGQRVGRNRDPRKPPLFIFEVTGGDPDRRYAPVQVKWFVSGRNASQILDWYEKRFARGTRFVAYGRWETDDRGIFYL